Protein AF-A0A7C1RZ09-F1 (afdb_monomer_lite)

Sequence (147 aa):
MNRRLIVRAWLIVGFLAAGFLFLLKENLRKDYLDFESAVDVTSTNLAYDLVPPRMAIMGFMLKEEQLKLAFSPMFVHFSRYDWQDLWHIIYGIYPEYPTVNERIPPRRTQLSITEMQKELALSFPQPFGMFTNEHWKFFWKTLHISK

Foldseek 3Di:
DDPVVVVVVVVVVVVVVVVVVVVVVVVVVVVVVLVVVQVVLVVQQVCCVVPNPDDQPDDLVVLLVLCCVVVVVQCPPPDPVNSVVLCCLQSNWDFDDDDPDRPHGGHIHHDDLVRSLVVCCVVPVTPSVVDDPVNSVVSCVSSVHDD

Secondary structure (DSSP, 8-state):
--HHHHHHHHHHHHHHHHHHHHHHHHHHHHHHHHHHHHHHHHHHHHHHHHS-SS--SS-HHHHHHHHHHHTTTTSTT--HHHHHHHHHHHH--EEPPPPTT-SSPPPEEPPPHHHHHHHHHHH-HHHHTT--HHHHHHHHHHTT---

Structure (mmCIF, N/CA/C/O backbone):
data_AF-A0A7C1RZ09-F1
#
_entry.id   AF-A0A7C1RZ09-F1
#
loop_
_atom_site.group_PDB
_atom_site.id
_atom_site.type_symbol
_atom_site.label_atom_id
_atom_site.label_alt_id
_atom_site.label_comp_id
_atom_site.label_asym_id
_atom_site.label_entity_id
_atom_site.label_seq_id
_atom_site.pdbx_PDB_ins_code
_atom_site.Cartn_x
_atom_site.Cartn_y
_atom_site.Cartn_z
_atom_site.occupancy
_atom_site.B_iso_or_equiv
_atom_site.auth_seq_id
_atom_site.auth_comp_id
_atom_site.auth_asym_id
_atom_site.auth_atom_id
_atom_site.pdbx_PDB_model_num
ATOM 1 N N . MET A 1 1 ? 28.019 1.493 -69.135 1.00 61.84 1 MET A N 1
ATOM 2 C CA . MET A 1 1 ? 27.326 1.627 -67.830 1.00 61.84 1 MET A CA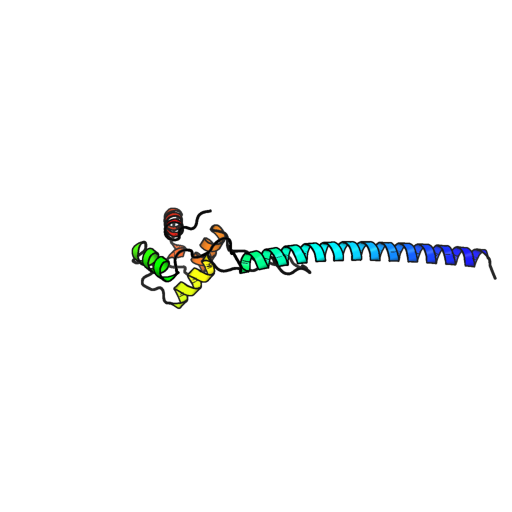 1
ATOM 3 C C . MET A 1 1 ? 27.288 3.101 -67.440 1.00 61.84 1 MET A C 1
ATOM 5 O O . MET A 1 1 ? 28.317 3.761 -67.507 1.00 61.84 1 MET A O 1
ATOM 9 N N . ASN A 1 2 ? 26.113 3.659 -67.145 1.00 83.50 2 ASN A N 1
ATOM 10 C CA . ASN A 1 2 ? 25.931 5.112 -67.070 1.00 83.50 2 ASN A CA 1
ATOM 11 C C . ASN A 1 2 ? 26.387 5.650 -65.698 1.00 83.50 2 ASN A C 1
ATOM 13 O O . ASN A 1 2 ? 25.703 5.467 -64.692 1.00 83.50 2 ASN A O 1
ATOM 17 N N . ARG A 1 3 ? 27.551 6.309 -65.646 1.00 79.44 3 ARG A N 1
ATOM 18 C CA . ARG A 1 3 ? 28.203 6.783 -64.405 1.00 79.44 3 ARG A CA 1
ATOM 19 C C . ARG A 1 3 ? 27.278 7.635 -63.521 1.00 79.44 3 ARG A C 1
ATOM 21 O O . ARG A 1 3 ? 27.356 7.564 -62.301 1.00 79.44 3 ARG A O 1
ATOM 28 N N . ARG A 1 4 ? 26.346 8.378 -64.128 1.00 81.94 4 ARG A N 1
ATOM 29 C CA . ARG A 1 4 ? 25.338 9.189 -63.420 1.00 81.94 4 ARG A CA 1
ATOM 30 C C . ARG A 1 4 ? 24.289 8.352 -62.679 1.00 81.94 4 ARG A C 1
ATOM 32 O O . ARG A 1 4 ? 23.859 8.754 -61.605 1.00 81.94 4 ARG A O 1
ATOM 39 N N . LEU A 1 5 ? 23.891 7.201 -63.226 1.00 83.75 5 LEU A N 1
ATOM 40 C CA . LEU A 1 5 ? 22.947 6.283 -62.572 1.00 83.75 5 LEU A CA 1
ATOM 41 C C . LEU A 1 5 ? 23.582 5.625 -61.343 1.00 83.75 5 LEU A C 1
ATOM 43 O O . LEU A 1 5 ? 22.943 5.544 -60.301 1.00 83.75 5 LEU A O 1
ATOM 47 N N . ILE A 1 6 ? 24.861 5.252 -61.439 1.00 84.88 6 ILE A N 1
ATOM 48 C CA . ILE A 1 6 ? 25.623 4.670 -60.325 1.00 84.88 6 ILE A CA 1
ATOM 49 C C . ILE A 1 6 ? 25.733 5.667 -59.164 1.00 84.88 6 ILE A C 1
ATOM 51 O O . ILE A 1 6 ? 25.439 5.318 -58.027 1.00 84.88 6 ILE A O 1
ATOM 55 N N . VAL A 1 7 ? 26.095 6.924 -59.445 1.00 88.06 7 VAL A N 1
ATOM 56 C CA . VAL A 1 7 ? 26.205 7.969 -58.408 1.00 88.06 7 VAL A CA 1
ATOM 57 C C . VAL A 1 7 ? 24.859 8.222 -57.718 1.00 88.06 7 VAL A C 1
ATOM 59 O O . VAL A 1 7 ? 24.809 8.327 -56.496 1.00 88.06 7 VAL A O 1
ATOM 62 N N . ARG A 1 8 ? 23.752 8.265 -58.473 1.00 88.38 8 ARG A N 1
ATOM 63 C CA . ARG A 1 8 ? 22.402 8.418 -57.902 1.00 88.38 8 ARG A CA 1
ATOM 64 C C . ARG A 1 8 ? 22.010 7.233 -57.016 1.00 88.38 8 ARG A C 1
ATOM 66 O O . ARG A 1 8 ? 21.458 7.455 -55.945 1.00 88.38 8 ARG A O 1
ATOM 73 N N . ALA A 1 9 ? 22.327 6.005 -57.427 1.00 88.69 9 ALA A N 1
ATOM 74 C CA . ALA A 1 9 ? 22.062 4.811 -56.627 1.00 88.69 9 ALA A CA 1
ATOM 75 C C . ALA A 1 9 ? 22.821 4.840 -55.288 1.00 88.69 9 ALA A C 1
ATOM 77 O O . ALA A 1 9 ? 22.221 4.597 -54.246 1.00 88.69 9 ALA A O 1
ATOM 78 N N . TRP A 1 10 ? 24.102 5.226 -55.294 1.00 92.00 10 TRP A N 1
ATOM 79 C CA . TRP A 1 10 ? 24.894 5.363 -54.065 1.00 92.00 10 TRP A CA 1
ATOM 80 C C . TRP A 1 10 ? 24.357 6.433 -53.112 1.00 92.00 10 TRP A C 1
ATOM 82 O O . TRP A 1 10 ? 24.334 6.210 -51.904 1.00 92.00 10 TRP A O 1
ATOM 92 N N . LEU A 1 11 ? 23.879 7.566 -53.635 1.00 91.50 11 LEU A N 1
ATOM 93 C CA . LEU A 1 11 ? 23.253 8.608 -52.814 1.00 91.50 11 LEU A CA 1
ATOM 94 C C . LEU A 1 11 ? 21.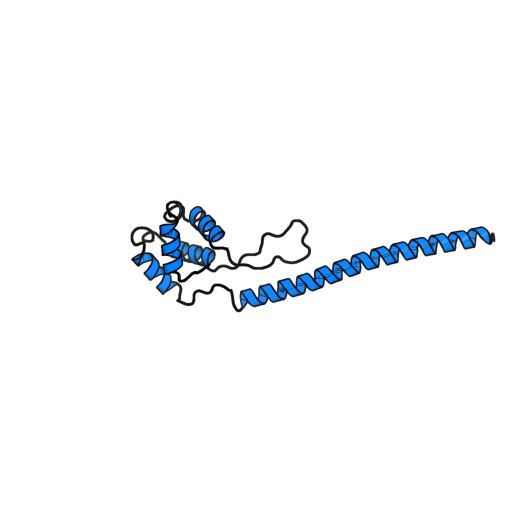962 8.120 -52.144 1.00 91.50 11 LEU A C 1
ATOM 96 O O . LEU A 1 11 ? 21.750 8.388 -50.964 1.00 91.50 11 LEU A O 1
ATOM 100 N N . ILE A 1 12 ? 21.127 7.370 -52.870 1.00 90.25 12 ILE A N 1
ATOM 101 C CA . ILE A 1 12 ? 19.888 6.794 -52.326 1.00 90.25 12 ILE A CA 1
ATOM 102 C C . ILE A 1 12 ? 20.208 5.761 -51.240 1.00 90.25 12 ILE A C 1
ATOM 104 O O . ILE A 1 12 ? 19.624 5.809 -50.160 1.00 90.25 12 ILE A O 1
ATOM 108 N N . VAL A 1 13 ? 21.163 4.861 -51.492 1.00 92.25 13 VAL A N 1
ATOM 109 C CA . VAL A 1 13 ? 21.596 3.857 -50.506 1.00 92.25 13 VAL A CA 1
ATOM 110 C C . VAL A 1 13 ? 22.170 4.527 -49.257 1.00 92.25 13 VAL A C 1
ATOM 112 O O . VAL A 1 13 ? 21.817 4.136 -48.148 1.00 92.25 13 VAL A O 1
ATOM 115 N N . GLY A 1 14 ? 22.993 5.568 -49.415 1.00 89.94 14 GLY A N 1
ATOM 116 C CA . GLY A 1 14 ? 23.533 6.336 -48.291 1.00 89.94 14 GLY A CA 1
ATOM 117 C C . GLY A 1 14 ? 22.443 7.016 -47.457 1.00 89.94 14 GLY A C 1
ATOM 118 O O . GLY A 1 14 ? 22.488 6.957 -46.230 1.00 89.94 14 GLY A O 1
ATOM 119 N N . PHE A 1 15 ? 21.430 7.598 -48.106 1.00 91.69 15 PHE A N 1
ATOM 120 C CA . PHE A 1 15 ? 20.290 8.212 -47.420 1.00 91.69 15 PHE A CA 1
ATOM 121 C C . PHE A 1 15 ? 19.455 7.182 -46.643 1.00 91.69 15 PHE A C 1
ATOM 123 O O . PHE A 1 15 ? 19.136 7.402 -45.475 1.00 91.69 15 PHE A O 1
ATOM 130 N N . LEU A 1 16 ? 19.152 6.031 -47.255 1.00 90.50 16 LEU A N 1
ATOM 131 C CA . LEU A 1 16 ? 18.417 4.945 -46.597 1.00 90.50 16 LEU A CA 1
ATOM 132 C C . LEU A 1 16 ? 19.199 4.356 -45.416 1.00 90.50 16 LEU A C 1
ATOM 134 O O . LEU A 1 16 ? 18.623 4.133 -44.354 1.00 90.50 16 LEU A O 1
ATOM 138 N N . ALA A 1 17 ? 20.509 4.151 -45.571 1.00 88.62 17 ALA A N 1
ATOM 139 C CA . ALA A 1 17 ? 21.371 3.668 -44.496 1.00 88.62 17 ALA A CA 1
ATOM 140 C C . ALA A 1 17 ? 21.428 4.659 -43.323 1.00 88.62 17 ALA A C 1
ATOM 142 O O . ALA A 1 17 ? 21.321 4.247 -42.169 1.00 88.62 17 ALA A O 1
ATOM 143 N N . ALA A 1 18 ? 21.534 5.963 -43.600 1.00 85.50 18 ALA A N 1
ATOM 144 C CA . ALA A 1 18 ? 21.505 6.998 -42.568 1.00 85.50 18 ALA A CA 1
ATOM 145 C C . ALA A 1 18 ? 20.157 7.039 -41.827 1.00 85.50 18 ALA A C 1
ATOM 147 O O . ALA A 1 18 ? 20.142 7.100 -40.598 1.00 85.50 18 ALA A O 1
ATOM 148 N N . GLY A 1 19 ? 19.036 6.941 -42.551 1.00 82.44 19 GLY A N 1
ATOM 149 C CA . GLY A 1 19 ? 17.701 6.850 -41.952 1.00 82.44 19 GLY A CA 1
ATOM 150 C C . GLY A 1 19 ? 17.526 5.599 -41.085 1.00 82.44 19 GLY A C 1
ATOM 151 O O . GLY A 1 19 ? 17.010 5.683 -39.974 1.00 82.44 19 GLY A O 1
ATOM 152 N N . PHE A 1 20 ? 18.027 4.449 -41.540 1.00 80.50 20 PHE A N 1
ATOM 153 C CA . PHE A 1 20 ? 17.993 3.202 -40.772 1.00 80.50 20 PHE A CA 1
ATOM 154 C C . PHE A 1 20 ? 18.836 3.280 -39.490 1.00 80.50 20 PHE A C 1
ATOM 156 O O . PHE A 1 20 ? 18.370 2.891 -38.420 1.00 80.50 20 PHE A O 1
ATOM 163 N N . LEU A 1 21 ? 20.047 3.844 -39.566 1.00 83.88 21 LEU A N 1
ATOM 164 C CA . LEU A 1 21 ? 20.899 4.079 -38.395 1.00 83.88 21 LEU A CA 1
ATOM 165 C C . LEU A 1 21 ? 20.263 5.059 -37.403 1.00 83.88 21 LEU A C 1
ATOM 167 O O . LEU A 1 21 ? 20.391 4.875 -36.194 1.00 83.88 21 LEU A O 1
ATOM 171 N N . PHE A 1 22 ? 19.566 6.083 -37.900 1.00 84.56 22 PHE A N 1
ATOM 172 C CA . PHE A 1 22 ? 18.832 7.029 -37.064 1.00 84.56 22 PHE A CA 1
ATOM 173 C C . PHE A 1 22 ? 17.702 6.334 -36.287 1.00 84.56 22 PHE A C 1
ATOM 175 O O . PHE A 1 22 ? 17.653 6.450 -35.064 1.00 84.56 22 PHE A O 1
ATOM 182 N N . LEU A 1 23 ? 16.876 5.528 -36.965 1.00 76.19 23 LEU A N 1
ATOM 183 C CA . LEU A 1 23 ? 15.803 4.753 -36.326 1.00 76.19 23 LEU A CA 1
ATOM 184 C C . LEU A 1 23 ? 16.340 3.733 -35.309 1.00 76.19 23 LEU A C 1
ATOM 186 O O . LEU A 1 23 ? 15.795 3.600 -34.214 1.00 76.19 23 LEU A O 1
ATOM 190 N N . LEU A 1 24 ? 17.437 3.038 -35.631 1.00 82.25 24 LEU A N 1
ATOM 191 C CA . LEU A 1 24 ? 18.099 2.129 -34.690 1.00 82.25 24 LEU A CA 1
ATOM 192 C C . LEU A 1 24 ? 18.602 2.863 -33.447 1.00 82.25 24 LEU A C 1
ATOM 194 O O . LEU A 1 24 ? 18.441 2.365 -32.337 1.00 82.25 24 LEU A O 1
ATOM 198 N N . LYS A 1 25 ? 19.192 4.049 -33.618 1.00 85.31 25 LYS A N 1
ATOM 199 C CA . LYS A 1 25 ? 19.679 4.864 -32.502 1.00 85.31 25 LYS A CA 1
ATOM 200 C C . LYS A 1 25 ? 18.540 5.304 -31.582 1.00 85.31 25 LYS A C 1
ATOM 202 O O . LYS A 1 25 ? 18.715 5.289 -30.365 1.00 85.31 25 LYS A O 1
ATOM 207 N N . GLU A 1 26 ? 17.396 5.696 -32.138 1.00 79.12 26 GLU A N 1
ATOM 208 C CA . GLU A 1 26 ? 16.217 6.066 -31.346 1.00 79.12 26 GLU A CA 1
ATOM 209 C C . GLU A 1 26 ? 15.658 4.875 -30.564 1.00 79.12 26 GLU A C 1
ATOM 211 O O . GLU A 1 26 ? 15.408 5.006 -29.364 1.00 79.12 26 GLU A O 1
ATOM 216 N N . ASN A 1 27 ? 15.552 3.703 -31.197 1.00 82.75 27 ASN A N 1
ATOM 217 C CA . ASN A 1 27 ? 15.120 2.478 -30.520 1.00 82.75 27 ASN A CA 1
ATOM 218 C C . ASN A 1 27 ? 16.096 2.060 -29.415 1.00 82.75 27 ASN A C 1
ATOM 220 O O . ASN A 1 27 ? 15.665 1.838 -28.293 1.00 82.75 27 ASN A O 1
ATOM 224 N N . LEU A 1 28 ? 17.406 2.054 -29.683 1.00 84.50 28 LEU A N 1
ATOM 225 C CA . LEU A 1 28 ? 18.426 1.725 -28.679 1.00 84.50 28 LEU A CA 1
ATOM 226 C C . LEU A 1 28 ? 18.408 2.692 -27.493 1.00 84.50 28 LEU A C 1
ATOM 228 O O . LEU A 1 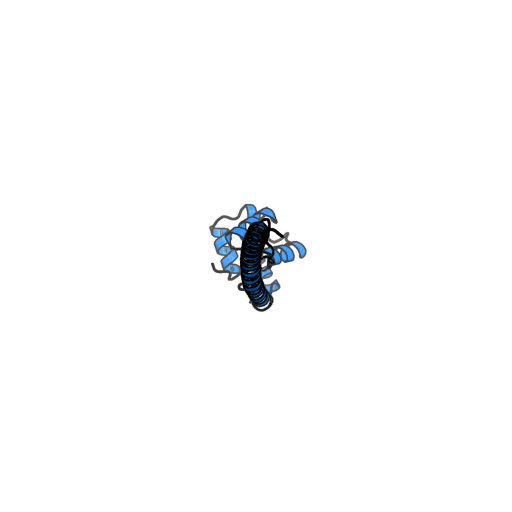28 ? 18.581 2.277 -26.351 1.00 84.50 28 LEU A O 1
ATOM 232 N N . ARG A 1 29 ? 18.188 3.988 -27.748 1.00 84.88 29 ARG A N 1
ATOM 233 C CA . ARG A 1 29 ? 18.042 4.976 -26.675 1.00 84.88 29 ARG A CA 1
ATOM 234 C C . ARG A 1 29 ? 16.807 4.681 -25.827 1.00 84.88 29 ARG A C 1
ATOM 236 O O . ARG A 1 29 ? 16.884 4.794 -24.609 1.00 84.88 29 ARG A O 1
ATOM 243 N N . LYS A 1 30 ? 15.688 4.326 -26.459 1.00 84.56 30 LYS A N 1
ATOM 244 C CA . LYS A 1 30 ? 14.462 3.951 -25.751 1.00 84.56 30 LYS A CA 1
ATOM 245 C C . LYS A 1 30 ? 14.664 2.680 -24.925 1.00 84.56 30 LYS A C 1
ATOM 247 O O . LYS A 1 30 ? 14.343 2.692 -23.748 1.00 84.56 30 LYS A O 1
ATOM 252 N N . ASP A 1 31 ? 15.271 1.648 -25.500 1.00 84.75 31 ASP A N 1
ATOM 253 C CA . ASP A 1 31 ? 15.547 0.386 -24.807 1.00 84.75 31 ASP A CA 1
ATOM 254 C C . ASP A 1 31 ? 16.506 0.587 -23.620 1.00 84.75 31 ASP A C 1
ATOM 256 O O . ASP A 1 31 ? 16.333 -0.031 -22.573 1.00 84.75 31 ASP A O 1
ATOM 260 N N . TYR A 1 32 ? 17.484 1.492 -23.744 1.00 85.00 32 TYR A N 1
ATOM 261 C CA . TYR A 1 32 ? 18.358 1.871 -22.632 1.00 85.00 32 TYR A CA 1
ATOM 262 C C . TYR A 1 32 ? 17.584 2.550 -21.489 1.00 85.00 32 TYR A C 1
ATOM 264 O O . TYR A 1 32 ? 17.772 2.189 -20.330 1.00 85.00 32 TYR A O 1
ATOM 272 N N . LEU A 1 33 ? 16.696 3.500 -21.805 1.00 86.69 33 LEU A N 1
ATOM 273 C CA . LEU A 1 33 ? 15.853 4.168 -20.803 1.00 86.69 33 LEU A CA 1
ATOM 274 C C . LEU A 1 33 ? 14.867 3.192 -20.146 1.00 86.69 33 LEU A C 1
ATOM 276 O O . LEU A 1 33 ? 14.658 3.254 -18.933 1.00 86.69 33 LEU A O 1
ATOM 280 N N . ASP A 1 34 ? 14.293 2.277 -20.932 1.00 86.31 34 ASP A N 1
ATOM 281 C CA . ASP A 1 34 ? 13.408 1.221 -20.440 1.00 86.31 34 ASP A CA 1
ATOM 282 C C . ASP A 1 34 ? 14.178 0.285 -19.487 1.00 86.31 34 ASP A C 1
ATOM 284 O O . ASP A 1 34 ? 13.667 -0.064 -18.424 1.00 86.31 34 ASP A O 1
ATOM 288 N N . PHE A 1 35 ? 15.427 -0.072 -19.816 1.00 86.25 35 PHE A N 1
ATOM 289 C CA . PHE A 1 35 ? 16.297 -0.875 -18.950 1.00 86.25 35 PHE A CA 1
ATOM 290 C C . PHE A 1 35 ? 16.644 -0.157 -17.642 1.00 86.25 35 PHE A C 1
ATOM 292 O O . PHE A 1 35 ? 16.486 -0.743 -16.572 1.00 86.25 35 PHE A O 1
ATOM 299 N N . GLU A 1 36 ? 17.082 1.102 -17.706 1.00 87.75 36 GLU A N 1
ATOM 300 C CA . GLU A 1 36 ? 17.399 1.906 -16.519 1.00 87.75 36 GLU A CA 1
ATOM 301 C C . GLU A 1 36 ? 16.183 2.009 -15.587 1.00 87.75 36 GLU A C 1
ATOM 303 O O . GLU A 1 36 ? 16.283 1.752 -14.386 1.00 87.75 36 GLU A O 1
ATOM 308 N N . SER A 1 37 ? 15.009 2.272 -16.164 1.00 86.50 37 SER A N 1
ATOM 309 C CA . SER A 1 37 ? 13.751 2.339 -15.420 1.00 86.50 37 SER A CA 1
ATOM 310 C C . SER A 1 37 ? 13.358 0.978 -14.835 1.00 86.50 37 SER A C 1
ATOM 312 O O . SER A 1 37 ? 12.922 0.908 -13.690 1.00 86.50 37 SER A O 1
ATOM 314 N N . ALA A 1 38 ? 13.548 -0.123 -15.568 1.00 86.50 38 ALA A N 1
ATOM 315 C CA . ALA A 1 38 ? 13.284 -1.470 -15.064 1.00 86.50 38 ALA A CA 1
ATOM 316 C C . ALA A 1 38 ? 14.207 -1.854 -13.901 1.00 86.50 38 ALA A C 1
ATOM 318 O O . ALA A 1 38 ? 13.749 -2.473 -12.937 1.00 86.50 38 ALA A O 1
ATOM 319 N N . VAL A 1 39 ? 15.486 -1.472 -13.961 1.00 87.06 39 VAL A N 1
ATOM 320 C CA . VAL A 1 39 ? 16.436 -1.674 -12.858 1.00 87.06 39 VAL A CA 1
ATOM 321 C C . VAL A 1 39 ? 16.003 -0.875 -11.630 1.00 87.06 39 VAL A C 1
ATOM 323 O O . VAL A 1 39 ? 15.965 -1.437 -10.535 1.00 87.06 39 VAL A O 1
ATOM 326 N N . ASP A 1 40 ? 15.620 0.390 -11.803 1.00 88.31 40 ASP A N 1
ATOM 327 C CA . ASP A 1 40 ? 15.148 1.245 -10.708 1.00 88.31 40 ASP A CA 1
ATOM 328 C C . ASP A 1 40 ? 13.842 0.735 -10.070 1.00 88.31 40 ASP A C 1
ATOM 330 O O . ASP A 1 40 ? 13.706 0.676 -8.845 1.00 88.31 40 ASP A O 1
ATOM 334 N N . VAL A 1 41 ? 12.882 0.289 -10.882 1.00 88.44 41 VAL A N 1
ATOM 335 C CA . VAL A 1 41 ? 11.646 -0.317 -10.368 1.00 88.44 41 VAL A CA 1
ATOM 336 C C . VAL A 1 41 ? 11.951 -1.615 -9.627 1.00 88.44 41 VAL A C 1
ATOM 338 O O . VAL A 1 41 ? 11.421 -1.848 -8.542 1.00 88.44 41 VAL A O 1
ATOM 341 N N . THR A 1 42 ? 12.823 -2.459 -10.178 1.00 86.56 42 THR A N 1
ATOM 342 C CA . THR A 1 42 ? 13.183 -3.734 -9.546 1.00 86.56 42 THR A CA 1
ATOM 343 C C . THR A 1 42 ? 13.881 -3.508 -8.208 1.00 86.56 42 THR A C 1
ATOM 345 O O . THR A 1 42 ? 13.539 -4.168 -7.227 1.00 86.56 42 THR A O 1
ATOM 348 N N . SER A 1 43 ? 14.815 -2.556 -8.133 1.00 86.19 43 SER A N 1
ATOM 349 C CA . SER A 1 43 ? 15.508 -2.223 -6.885 1.00 86.19 43 SER A CA 1
ATOM 350 C C . SER A 1 43 ? 14.540 -1.665 -5.838 1.00 86.19 43 SER A C 1
ATOM 352 O O . SER A 1 43 ? 14.570 -2.096 -4.684 1.00 86.19 43 SER A O 1
ATOM 354 N N . THR A 1 44 ? 13.620 -0.789 -6.251 1.00 86.44 44 THR A N 1
ATOM 355 C CA . THR A 1 44 ? 12.571 -0.238 -5.383 1.00 86.44 44 THR A CA 1
ATOM 356 C C . THR A 1 44 ? 11.656 -1.341 -4.854 1.00 86.44 44 THR A C 1
ATOM 358 O O . THR A 1 44 ? 11.397 -1.409 -3.654 1.00 86.44 44 THR A O 1
ATOM 361 N N . ASN A 1 45 ? 11.199 -2.243 -5.724 1.00 89.25 45 ASN A N 1
ATOM 362 C CA . ASN A 1 45 ? 10.311 -3.341 -5.343 1.00 89.25 45 ASN A CA 1
ATOM 363 C C . ASN A 1 45 ? 10.989 -4.303 -4.358 1.00 89.25 45 ASN A C 1
ATOM 365 O O . ASN A 1 45 ? 10.365 -4.707 -3.381 1.00 89.25 45 ASN A O 1
ATOM 369 N N . LEU A 1 46 ? 12.272 -4.619 -4.567 1.00 87.38 46 LEU A N 1
ATOM 370 C CA . LEU A 1 46 ? 13.052 -5.424 -3.623 1.00 87.38 46 LEU A CA 1
ATOM 371 C C . LEU A 1 46 ? 13.197 -4.731 -2.264 1.00 87.38 46 LEU A C 1
ATOM 373 O O . LEU A 1 46 ? 13.076 -5.384 -1.230 1.00 87.38 46 LEU A O 1
ATOM 377 N N . ALA A 1 47 ? 13.429 -3.416 -2.249 1.00 86.12 47 ALA A N 1
ATOM 378 C CA . ALA A 1 47 ? 13.489 -2.656 -1.005 1.00 86.12 47 ALA A CA 1
ATOM 379 C C . ALA A 1 47 ? 12.157 -2.721 -0.239 1.00 86.12 47 ALA A C 1
ATOM 381 O O . ALA A 1 47 ? 12.166 -2.944 0.969 1.00 86.12 47 ALA A O 1
ATOM 382 N N . TYR A 1 48 ? 11.025 -2.608 -0.940 1.00 83.81 48 TYR A N 1
ATOM 383 C CA . TYR A 1 48 ? 9.691 -2.764 -0.353 1.00 83.81 48 TYR A CA 1
ATOM 384 C C 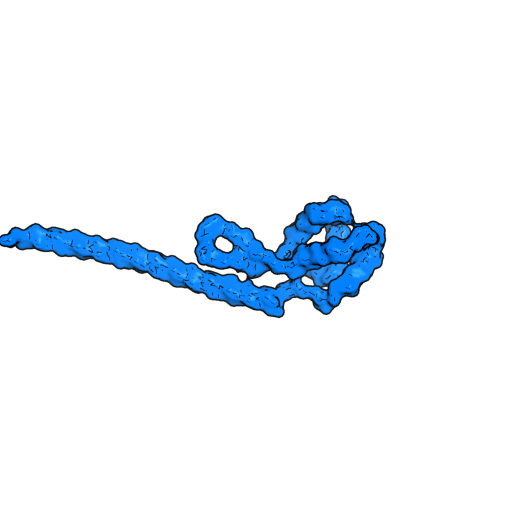. TYR A 1 48 ? 9.429 -4.173 0.191 1.00 83.81 48 TYR A C 1
ATOM 386 O O . TYR A 1 48 ? 8.829 -4.302 1.256 1.00 83.81 48 TYR A O 1
ATOM 394 N N . ASP A 1 49 ? 9.880 -5.216 -0.510 1.00 82.50 49 ASP A N 1
ATOM 395 C CA . ASP A 1 49 ? 9.707 -6.605 -0.069 1.00 82.50 49 ASP A CA 1
ATOM 396 C C . ASP A 1 49 ? 10.531 -6.910 1.198 1.00 82.50 49 ASP A C 1
ATOM 398 O O . ASP A 1 49 ? 10.107 -7.703 2.040 1.00 82.50 49 ASP A O 1
ATOM 402 N N . LEU A 1 50 ? 11.702 -6.281 1.351 1.00 84.94 50 LEU A N 1
ATOM 403 C CA . LEU A 1 50 ? 12.591 -6.490 2.498 1.00 84.94 50 LEU A CA 1
ATOM 404 C C . LEU A 1 50 ? 12.245 -5.601 3.697 1.00 84.94 50 LEU A C 1
ATOM 406 O O . LEU A 1 50 ? 12.280 -6.058 4.839 1.00 84.94 50 LEU A O 1
ATOM 410 N N . VAL A 1 51 ? 11.964 -4.322 3.447 1.00 84.75 51 VAL A N 1
ATOM 411 C CA . VAL A 1 51 ? 11.728 -3.305 4.477 1.00 84.75 51 VAL A CA 1
ATOM 412 C C . VAL A 1 51 ? 10.588 -2.396 4.013 1.00 84.75 51 VAL A C 1
ATOM 414 O O . VAL A 1 51 ? 10.830 -1.275 3.553 1.00 84.75 51 VAL A O 1
ATOM 417 N N . PRO A 1 52 ? 9.326 -2.853 4.109 1.00 83.38 52 PRO A N 1
ATOM 418 C CA . PRO A 1 52 ? 8.212 -2.022 3.697 1.00 83.38 52 PRO A CA 1
ATOM 419 C C . PRO A 1 52 ? 8.118 -0.787 4.609 1.00 83.38 52 PRO A C 1
ATOM 421 O O . PRO A 1 52 ? 8.318 -0.909 5.824 1.00 83.38 52 PRO A O 1
ATOM 424 N N . PRO A 1 53 ? 7.779 0.398 4.064 1.00 83.44 53 PRO A N 1
ATOM 425 C CA . PRO A 1 53 ? 7.699 1.642 4.834 1.00 83.44 53 PRO A CA 1
ATOM 426 C C . PRO A 1 53 ? 6.806 1.531 6.070 1.00 83.44 53 PRO A C 1
ATOM 428 O O . PRO A 1 53 ? 7.088 2.121 7.114 1.00 83.44 53 PRO A O 1
ATOM 431 N N . ARG A 1 54 ? 5.729 0.749 5.963 1.00 88.19 54 ARG A N 1
ATOM 432 C CA . ARG A 1 54 ? 4.828 0.440 7.062 1.00 88.19 54 ARG A CA 1
ATOM 433 C C . ARG A 1 54 ? 4.859 -1.048 7.383 1.00 88.19 54 ARG A C 1
ATOM 435 O O . ARG A 1 54 ? 4.317 -1.867 6.645 1.00 88.19 54 ARG A O 1
ATOM 442 N N . MET A 1 55 ? 5.408 -1.367 8.550 1.00 82.56 55 MET A N 1
ATOM 443 C CA . MET A 1 55 ? 5.387 -2.700 9.151 1.00 82.56 55 MET A CA 1
ATOM 444 C C . MET A 1 55 ? 4.520 -2.715 10.409 1.00 82.56 55 MET A C 1
ATOM 446 O O . MET A 1 55 ? 4.418 -1.723 11.136 1.00 82.56 55 MET A O 1
ATOM 450 N N . ALA A 1 56 ? 3.918 -3.863 10.710 1.00 78.06 56 ALA A N 1
ATOM 451 C CA . ALA A 1 56 ? 3.273 -4.086 11.995 1.00 78.06 56 ALA A CA 1
ATOM 452 C C . ALA A 1 56 ? 4.344 -4.333 13.075 1.00 78.06 56 ALA A C 1
ATOM 454 O O . ALA A 1 56 ? 4.640 -5.469 13.423 1.00 78.06 56 ALA A O 1
ATOM 455 N N . ILE A 1 57 ? 4.943 -3.246 13.586 1.00 68.25 57 ILE A N 1
ATOM 456 C CA . ILE A 1 57 ? 5.992 -3.287 14.629 1.00 68.25 57 ILE A CA 1
ATOM 457 C C . ILE A 1 57 ? 5.492 -4.030 15.878 1.00 68.25 57 ILE A C 1
ATOM 459 O O . ILE A 1 57 ? 6.225 -4.785 16.508 1.00 68.25 57 ILE A O 1
ATOM 463 N N . MET A 1 58 ? 4.217 -3.832 16.215 1.00 68.12 58 MET A N 1
ATOM 464 C CA . MET A 1 58 ? 3.492 -4.668 17.166 1.00 68.12 58 MET A CA 1
ATOM 465 C C . MET A 1 58 ? 2.767 -5.766 16.394 1.00 68.12 58 MET A C 1
ATOM 467 O O . MET A 1 58 ? 2.106 -5.463 15.397 1.00 68.12 58 MET A O 1
ATOM 471 N N . GLY A 1 59 ? 2.856 -7.012 16.866 1.00 81.75 59 GLY A N 1
ATOM 472 C CA . GLY A 1 59 ? 2.183 -8.146 16.234 1.00 81.75 59 GLY A CA 1
ATOM 473 C C . GLY A 1 59 ? 0.676 -7.916 16.067 1.00 81.75 59 GLY A C 1
ATOM 474 O O . GLY A 1 59 ? 0.038 -7.269 16.901 1.00 81.75 59 GLY A O 1
ATOM 475 N N . PHE A 1 60 ? 0.103 -8.462 14.991 1.00 87.00 60 PHE A N 1
ATOM 476 C CA . PHE A 1 60 ? -1.300 -8.248 14.612 1.00 87.00 60 PHE A CA 1
ATOM 477 C C . PHE A 1 60 ? -2.302 -8.571 15.726 1.00 87.00 60 PHE A C 1
ATOM 479 O O . PHE A 1 60 ? -3.277 -7.847 15.885 1.00 87.00 60 PHE A O 1
ATOM 486 N N . MET A 1 61 ? -2.024 -9.589 16.545 1.00 87.75 61 MET A N 1
ATOM 487 C CA . MET A 1 61 ? -2.878 -9.980 17.672 1.00 87.75 61 MET A CA 1
ATOM 488 C C . MET A 1 61 ? -3.027 -8.861 18.716 1.00 87.75 61 MET A C 1
ATOM 490 O O . MET A 1 61 ? -4.135 -8.569 19.151 1.00 87.75 61 MET A O 1
ATOM 494 N N . LEU A 1 62 ? -1.935 -8.170 19.067 1.00 90.56 62 LEU A N 1
ATOM 495 C CA . LEU A 1 62 ? -1.992 -7.063 20.027 1.00 90.56 62 LEU A CA 1
ATOM 496 C C . LEU A 1 62 ? -2.773 -5.871 19.456 1.00 90.56 62 LEU A C 1
ATOM 498 O O . LEU A 1 62 ? -3.548 -5.232 20.164 1.00 90.56 62 LEU A O 1
ATOM 502 N N . LYS A 1 63 ? -2.592 -5.579 18.163 1.00 90.31 63 LYS A N 1
ATOM 503 C CA . LYS A 1 63 ? -3.336 -4.516 17.469 1.00 90.31 63 LYS A CA 1
ATOM 504 C C . LYS A 1 63 ? -4.830 -4.826 17.397 1.00 90.31 63 LYS A C 1
ATOM 506 O O . LYS A 1 63 ? -5.646 -3.930 17.592 1.00 90.31 63 LYS A O 1
ATOM 511 N N . GLU A 1 64 ? -5.182 -6.082 17.139 1.00 92.19 64 GLU A N 1
ATOM 512 C CA . GLU A 1 64 ? -6.562 -6.565 17.157 1.00 92.19 64 GLU A CA 1
ATOM 513 C C . GLU A 1 64 ? -7.207 -6.346 18.531 1.00 92.19 64 GLU A C 1
ATOM 515 O O . GLU A 1 64 ? -8.281 -5.751 18.614 1.00 92.19 64 GLU A O 1
ATOM 520 N N . GLU A 1 65 ? -6.541 -6.753 19.616 1.00 90.75 65 GLU A N 1
ATOM 521 C CA . GLU A 1 65 ? -7.036 -6.532 20.980 1.00 90.75 65 GLU A CA 1
ATOM 522 C C . GLU A 1 65 ? -7.212 -5.043 21.294 1.00 90.75 65 GLU A C 1
ATOM 524 O O . GLU A 1 65 ? -8.255 -4.636 21.808 1.00 90.75 65 GLU A O 1
ATOM 529 N N . GLN A 1 66 ? -6.240 -4.204 20.926 1.00 91.06 66 GLN A N 1
ATOM 530 C CA . GLN A 1 66 ? -6.332 -2.754 21.110 1.00 91.06 66 GLN A CA 1
ATOM 531 C C . GLN A 1 66 ? -7.507 -2.146 20.340 1.00 91.06 66 GLN A C 1
ATOM 533 O O . GLN A 1 66 ? -8.224 -1.306 20.885 1.00 91.06 66 GLN A O 1
ATOM 538 N N . LEU A 1 67 ? -7.739 -2.573 19.096 1.00 91.44 67 LEU A N 1
ATOM 539 C CA . LEU A 1 67 ? -8.882 -2.118 18.307 1.00 91.44 67 LEU A CA 1
ATOM 540 C C . LEU A 1 67 ? -10.210 -2.590 18.905 1.00 91.44 67 LEU A C 1
ATOM 542 O O . LEU A 1 67 ? -11.145 -1.793 18.998 1.00 91.44 67 LEU A O 1
ATOM 546 N N . LYS A 1 68 ? -10.294 -3.841 19.369 1.00 91.06 68 LYS A N 1
ATOM 547 C CA . LYS A 1 68 ? -11.478 -4.364 20.068 1.00 91.06 68 LYS A CA 1
ATOM 548 C C . LYS A 1 68 ? -11.749 -3.633 21.379 1.00 91.06 68 LYS A C 1
ATOM 550 O O . LYS A 1 68 ? -12.907 -3.440 21.720 1.00 91.06 68 LYS A O 1
ATOM 555 N N . LEU A 1 69 ? -10.729 -3.202 22.116 1.00 90.19 69 LEU A N 1
ATOM 556 C CA . LEU A 1 69 ? -10.925 -2.399 23.328 1.00 90.19 69 LEU A CA 1
ATOM 557 C C . LEU A 1 69 ? -11.358 -0.966 22.991 1.00 90.19 69 LEU A C 1
ATOM 559 O O . LEU A 1 69 ? -12.271 -0.428 23.613 1.00 90.19 69 LEU A O 1
ATOM 563 N N . ALA A 1 70 ? -10.732 -0.360 21.983 1.00 87.50 70 ALA A N 1
ATOM 564 C CA . ALA A 1 70 ? -10.967 1.025 21.585 1.00 87.50 70 ALA A CA 1
ATOM 565 C C . ALA A 1 70 ? -12.322 1.245 20.887 1.00 87.50 70 ALA A C 1
ATOM 567 O O . ALA A 1 70 ? -12.921 2.309 21.025 1.00 87.50 70 ALA A O 1
ATOM 5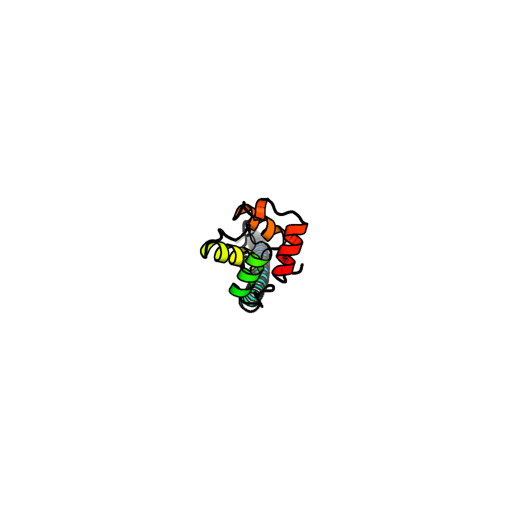68 N N . PHE A 1 71 ? -12.809 0.246 20.149 1.00 87.00 71 PHE A N 1
ATOM 569 C CA . PHE A 1 71 ? -14.016 0.325 19.323 1.00 87.00 71 PHE A CA 1
ATOM 570 C C . PHE A 1 71 ? -14.961 -0.846 19.616 1.00 87.00 71 PHE A C 1
ATOM 572 O O . PHE A 1 71 ? -15.523 -1.462 18.715 1.00 87.00 71 PHE A O 1
ATOM 579 N N . SER A 1 72 ? -15.123 -1.169 20.898 1.00 70.56 72 SER A N 1
ATOM 580 C CA . SER A 1 72 ? -15.684 -2.434 21.384 1.00 70.56 72 SER A CA 1
ATOM 581 C C . SER A 1 72 ? -17.046 -2.901 20.864 1.00 70.56 72 SER A C 1
ATOM 583 O O . SER A 1 72 ? -17.198 -4.111 20.801 1.00 70.56 72 SER A O 1
ATOM 585 N N . PRO A 1 73 ? -18.003 -2.083 20.387 1.00 80.00 73 PRO A N 1
ATOM 586 C CA . PRO A 1 73 ? -19.158 -2.653 19.687 1.00 80.00 73 PRO A CA 1
ATOM 587 C C . PRO A 1 73 ? -18.910 -2.921 18.191 1.00 80.00 73 PRO A C 1
ATOM 589 O O . PRO A 1 73 ? -19.601 -3.735 17.590 1.00 80.00 73 PRO A O 1
ATOM 592 N N . MET A 1 74 ? -17.932 -2.262 17.568 1.00 83.50 74 MET A N 1
ATOM 593 C CA . MET A 1 74 ? -17.748 -2.252 16.112 1.00 83.50 74 MET A CA 1
ATOM 594 C C . MET A 1 74 ? -17.027 -3.487 15.565 1.00 83.50 74 MET A C 1
ATOM 596 O O . MET A 1 74 ? -17.328 -3.931 14.463 1.00 83.50 74 MET A O 1
ATOM 600 N N . PHE A 1 75 ? -16.091 -4.051 16.332 1.00 87.94 75 PHE A N 1
ATOM 601 C CA . PHE A 1 75 ? -15.278 -5.197 15.900 1.00 87.94 75 PHE A CA 1
ATOM 602 C C . PHE A 1 75 ? -15.695 -6.532 16.536 1.00 87.94 75 PHE A C 1
ATOM 604 O O . PHE A 1 75 ? -15.001 -7.533 16.366 1.00 87.94 75 PHE A O 1
ATOM 611 N N . VAL A 1 76 ? -16.823 -6.584 17.257 1.00 81.88 76 VAL A N 1
ATOM 612 C CA . VAL A 1 76 ? -17.328 -7.828 17.881 1.00 81.88 76 VAL A CA 1
ATOM 613 C C . VAL A 1 76 ? -17.608 -8.906 16.839 1.00 81.88 76 VAL A C 1
ATOM 615 O O . VAL A 1 76 ? -17.392 -10.087 17.091 1.00 81.88 76 VAL A O 1
ATOM 618 N N . HIS A 1 77 ? -18.082 -8.491 15.665 1.00 85.38 77 HIS A N 1
ATOM 619 C CA . HIS A 1 77 ? -18.493 -9.388 14.590 1.00 85.38 77 HIS A CA 1
ATOM 620 C C . HIS A 1 77 ? -17.379 -9.708 13.592 1.00 85.38 77 HIS A C 1
ATOM 622 O O . HIS A 1 77 ? -17.615 -10.489 12.676 1.00 85.38 77 HIS A O 1
ATOM 628 N N . PHE A 1 78 ? -16.182 -9.136 13.759 1.00 92.31 78 PHE A N 1
ATOM 629 C CA . PHE A 1 78 ? -15.063 -9.434 12.871 1.00 92.31 78 PHE A CA 1
ATOM 630 C C . PHE A 1 78 ? -14.596 -10.872 13.086 1.00 92.31 78 PHE A C 1
ATOM 632 O O . PHE A 1 78 ? -14.121 -11.248 14.164 1.00 92.31 78 PHE A O 1
ATOM 639 N N . SER A 1 79 ? -14.714 -11.670 12.032 1.00 92.94 79 SER A N 1
ATOM 640 C CA . SER A 1 79 ? -14.131 -12.996 11.943 1.00 92.94 79 SER A CA 1
ATOM 641 C C . SER A 1 79 ? -12.615 -12.915 11.754 1.00 92.94 79 SER A C 1
ATOM 643 O O . SER A 1 79 ? -12.034 -11.863 11.487 1.00 92.94 79 SER A O 1
ATOM 645 N N . ARG A 1 80 ? -11.945 -14.067 11.847 1.00 91.50 80 ARG A N 1
ATOM 646 C CA . ARG A 1 80 ? -10.510 -14.170 11.553 1.00 91.50 80 ARG A CA 1
ATOM 647 C C . ARG A 1 80 ? -10.168 -13.708 10.128 1.00 91.50 80 ARG A C 1
ATOM 649 O O . ARG A 1 80 ? -9.097 -13.144 9.930 1.00 91.50 80 ARG A O 1
ATOM 656 N N . TYR A 1 81 ? -11.053 -13.962 9.163 1.00 93.88 81 TYR A N 1
ATOM 657 C CA . TYR A 1 81 ? -10.850 -13.552 7.774 1.00 93.88 81 TYR A CA 1
ATOM 658 C C . TYR A 1 81 ? -10.985 -12.036 7.622 1.00 93.88 81 TYR A C 1
ATOM 660 O O . TYR A 1 81 ? -10.120 -11.422 7.013 1.00 93.88 81 TYR A O 1
ATOM 668 N N . ASP A 1 82 ? -11.959 -11.422 8.297 1.00 94.56 82 ASP A N 1
ATOM 669 C CA . ASP A 1 82 ? -12.126 -9.962 8.283 1.00 94.56 82 ASP A CA 1
ATOM 670 C C . ASP A 1 82 ? -10.893 -9.246 8.851 1.00 94.56 82 ASP A C 1
ATOM 672 O O . ASP A 1 82 ? -10.440 -8.237 8.313 1.00 94.56 82 ASP A O 1
ATOM 676 N N . TRP A 1 83 ? -10.294 -9.796 9.913 1.00 94.06 83 TRP A N 1
ATOM 677 C CA . TRP A 1 83 ? -9.027 -9.288 10.444 1.00 94.06 83 TRP A CA 1
ATOM 678 C C . TRP A 1 83 ? -7.878 -9.433 9.455 1.00 94.06 83 TRP A C 1
ATOM 680 O O . TRP A 1 83 ? -7.088 -8.505 9.299 1.00 94.06 83 TRP A O 1
ATOM 690 N N . GLN A 1 84 ? -7.775 -10.580 8.786 1.00 94.19 84 GLN A N 1
ATOM 691 C CA . GLN A 1 84 ? -6.745 -10.807 7.778 1.00 94.19 84 GLN A CA 1
ATOM 692 C C . GLN A 1 84 ? -6.871 -9.811 6.619 1.00 94.19 84 GLN A C 1
ATOM 694 O O . GLN A 1 84 ? -5.866 -9.220 6.223 1.00 94.19 84 GLN A O 1
ATOM 699 N N . ASP A 1 85 ? -8.087 -9.583 6.134 1.00 94.75 85 ASP A N 1
ATOM 700 C CA . ASP A 1 85 ? -8.371 -8.647 5.048 1.00 94.75 85 ASP A CA 1
ATOM 701 C C . ASP A 1 85 ? -8.112 -7.199 5.481 1.00 94.75 85 ASP A C 1
ATOM 703 O O . ASP A 1 85 ? -7.462 -6.439 4.763 1.00 94.75 85 ASP A O 1
ATOM 707 N N . LEU A 1 86 ? -8.500 -6.830 6.705 1.00 95.44 86 LEU A N 1
ATOM 708 C CA . LEU A 1 86 ? -8.172 -5.531 7.293 1.00 95.44 86 LEU A CA 1
ATOM 709 C C . LEU A 1 86 ? -6.652 -5.314 7.344 1.00 95.44 86 LEU A C 1
ATOM 711 O O . LEU A 1 86 ? -6.162 -4.254 6.948 1.00 95.44 86 LEU A O 1
ATOM 715 N N . TRP A 1 87 ? -5.879 -6.307 7.793 1.00 94.62 87 TRP A N 1
ATOM 716 C CA . TRP A 1 87 ? -4.419 -6.195 7.828 1.00 94.62 87 TRP A CA 1
ATOM 717 C C . TRP A 1 87 ? -3.802 -6.157 6.437 1.00 94.62 87 TRP A C 1
ATOM 719 O O . TRP A 1 87 ? -2.842 -5.411 6.228 1.00 94.62 87 TRP A O 1
ATOM 729 N N . HIS A 1 88 ? -4.366 -6.896 5.484 1.00 93.81 88 HIS A N 1
ATOM 730 C CA . HIS A 1 88 ? -3.951 -6.835 4.091 1.00 93.81 88 HIS A CA 1
ATOM 731 C C . HIS A 1 88 ? -4.172 -5.436 3.503 1.00 93.81 88 HIS A C 1
ATOM 733 O O . HIS A 1 88 ? -3.269 -4.893 2.872 1.00 93.81 88 HIS A O 1
ATOM 739 N N . ILE A 1 89 ? -5.303 -4.785 3.779 1.00 94.94 89 ILE A N 1
ATOM 740 C CA . ILE A 1 89 ? -5.552 -3.404 3.332 1.00 94.94 89 ILE A CA 1
ATOM 741 C C . ILE A 1 89 ? -4.537 -2.428 3.948 1.00 94.94 89 ILE A C 1
ATOM 743 O O . ILE A 1 89 ? -4.016 -1.554 3.259 1.00 94.94 89 ILE A O 1
ATOM 747 N N . ILE A 1 90 ? -4.214 -2.583 5.236 1.00 94.06 90 ILE A N 1
ATOM 748 C CA . ILE A 1 90 ? -3.387 -1.606 5.962 1.00 94.06 90 ILE A CA 1
ATOM 749 C C . ILE A 1 90 ? -1.882 -1.759 5.707 1.00 94.06 90 ILE A C 1
ATOM 751 O O . ILE A 1 90 ? -1.152 -0.760 5.684 1.00 94.06 90 ILE A O 1
ATOM 755 N N . TYR A 1 91 ? -1.414 -2.999 5.576 1.00 91.94 91 TYR A N 1
ATOM 756 C CA . TYR A 1 91 ? 0.009 -3.342 5.511 1.00 91.94 91 TYR A CA 1
ATOM 757 C C . TYR A 1 91 ? 0.409 -4.039 4.207 1.00 91.94 91 TYR A C 1
ATOM 759 O O . TYR A 1 91 ? 1.601 -4.234 3.969 1.00 91.94 91 TYR A O 1
ATOM 767 N N . GLY A 1 92 ? -0.556 -4.407 3.364 1.00 91.06 92 GLY A N 1
ATOM 768 C CA . GLY A 1 92 ? -0.307 -5.057 2.085 1.00 91.06 92 GLY A CA 1
ATOM 769 C C . GLY A 1 92 ? 0.449 -4.168 1.107 1.00 91.06 92 GLY A C 1
ATOM 770 O O . GLY A 1 92 ? 0.427 -2.938 1.189 1.00 91.06 92 GLY A O 1
ATOM 771 N N . ILE A 1 93 ? 1.132 -4.833 0.182 1.00 90.50 93 ILE A N 1
ATOM 772 C CA . ILE A 1 93 ? 1.904 -4.218 -0.889 1.00 90.50 93 ILE A CA 1
ATOM 773 C C . ILE A 1 93 ? 1.161 -4.489 -2.195 1.00 90.50 93 ILE A C 1
ATOM 775 O O . ILE A 1 93 ? 0.874 -5.640 -2.526 1.00 90.50 93 ILE A O 1
ATOM 779 N N . TYR A 1 94 ? 0.866 -3.425 -2.929 1.00 89.56 94 TYR A N 1
ATOM 780 C CA . TYR A 1 94 ? 0.061 -3.435 -4.142 1.00 89.56 94 TYR A CA 1
ATOM 781 C C . TYR A 1 94 ? 0.902 -2.952 -5.324 1.00 89.56 94 TYR A C 1
ATOM 783 O O . TYR A 1 94 ? 1.753 -2.077 -5.147 1.00 89.56 94 TYR A O 1
ATOM 791 N N . PRO A 1 95 ? 0.697 -3.496 -6.533 1.00 87.31 95 PRO A N 1
ATOM 792 C CA . PRO A 1 95 ? 1.232 -2.868 -7.727 1.00 87.31 95 PRO A CA 1
ATOM 793 C C . PRO A 1 95 ? 0.542 -1.514 -7.929 1.00 87.31 95 PRO A C 1
ATOM 795 O O . PRO A 1 95 ? -0.678 -1.403 -7.815 1.00 87.31 95 PRO A O 1
ATOM 798 N N . GLU A 1 96 ? 1.320 -0.490 -8.244 1.00 84.94 96 GLU A N 1
ATOM 799 C CA . GLU A 1 96 ? 0.810 0.769 -8.764 1.00 84.94 96 GLU A CA 1
ATOM 800 C C . GLU A 1 96 ? 0.042 0.489 -10.062 1.00 84.94 96 GLU A C 1
ATOM 802 O O . GLU A 1 96 ? 0.387 -0.429 -10.815 1.00 84.94 96 GLU A O 1
ATOM 807 N N . TYR A 1 97 ? -1.043 1.231 -10.298 1.00 73.06 97 TYR A N 1
ATOM 808 C CA . TYR A 1 97 ? -1.876 1.014 -11.475 1.00 73.06 97 TYR A CA 1
ATOM 809 C C . TYR A 1 97 ? -1.017 1.147 -12.739 1.00 73.06 97 TYR A C 1
ATOM 811 O O . TYR A 1 97 ? -0.468 2.227 -12.970 1.00 73.06 97 TYR A O 1
ATOM 819 N N . PRO A 1 98 ? -0.890 0.085 -13.556 1.00 63.84 98 PRO A N 1
ATOM 820 C CA . PRO A 1 98 ? -0.036 0.135 -14.730 1.00 63.84 98 PRO A CA 1
ATOM 821 C C . PRO A 1 98 ? -0.588 1.174 -15.701 1.00 63.84 98 PRO A C 1
ATOM 823 O O . PRO A 1 98 ? -1.798 1.210 -15.968 1.00 63.84 98 PRO A O 1
ATOM 826 N N . THR A 1 99 ? 0.284 2.015 -16.254 1.00 62.25 99 THR A N 1
ATOM 827 C CA . THR A 1 99 ? -0.148 2.897 -17.336 1.00 62.25 99 THR A CA 1
ATOM 828 C C . THR A 1 99 ? -0.324 2.071 -18.613 1.00 62.25 99 THR A C 1
ATOM 830 O O . THR A 1 99 ? 0.394 1.104 -18.879 1.00 62.25 99 THR A O 1
ATOM 833 N N . VAL A 1 100 ? -1.350 2.390 -19.407 1.00 56.47 100 VAL A N 1
ATOM 834 C CA . VAL A 1 100 ? -1.650 1.637 -20.634 1.00 56.47 100 VAL A CA 1
ATOM 835 C C . VAL A 1 100 ? -0.437 1.722 -21.576 1.00 56.47 100 VAL A C 1
ATOM 837 O O . VAL A 1 100 ? -0.095 2.812 -22.029 1.00 56.47 100 VAL A O 1
ATOM 840 N N . ASN A 1 101 ? 0.157 0.565 -21.907 1.00 59.81 101 ASN A N 1
ATOM 841 C CA . ASN A 1 101 ? 1.364 0.354 -22.736 1.00 59.81 101 ASN A CA 1
ATOM 842 C C . ASN A 1 101 ? 2.735 0.385 -22.031 1.00 59.81 101 ASN A C 1
ATOM 844 O O . ASN A 1 101 ? 3.759 0.537 -22.705 1.00 59.81 101 ASN A O 1
ATOM 848 N N . GLU A 1 102 ? 2.796 0.192 -20.716 1.00 67.31 102 GLU A N 1
ATOM 849 C CA . GLU A 1 102 ? 4.082 0.044 -20.028 1.00 67.31 102 GLU A CA 1
ATOM 850 C C . GLU A 1 102 ? 4.799 -1.269 -20.391 1.00 67.31 102 GLU A C 1
ATOM 852 O O . GLU A 1 102 ? 4.248 -2.365 -20.305 1.00 67.31 102 GLU A O 1
ATOM 857 N N . ARG A 1 103 ? 6.067 -1.147 -20.804 1.00 75.94 103 ARG A N 1
ATOM 858 C CA . ARG A 1 103 ? 6.998 -2.272 -21.021 1.00 75.94 103 ARG A CA 1
ATOM 859 C C . ARG A 1 103 ? 7.719 -2.695 -19.737 1.00 75.94 103 ARG A C 1
ATOM 861 O O . ARG A 1 103 ? 8.484 -3.655 -19.748 1.00 75.94 103 ARG A O 1
ATOM 868 N N . ILE A 1 104 ? 7.509 -1.943 -18.662 1.00 78.31 104 ILE A N 1
ATOM 869 C CA . ILE A 1 104 ? 8.211 -2.043 -17.386 1.00 78.31 104 ILE A CA 1
ATOM 870 C C . ILE A 1 104 ? 7.202 -2.574 -16.357 1.00 78.31 104 ILE A C 1
ATOM 872 O O . ILE A 1 104 ? 6.034 -2.188 -16.416 1.00 78.31 104 ILE A O 1
ATOM 876 N N . PRO A 1 105 ? 7.598 -3.474 -15.437 1.00 79.31 105 PRO A N 1
ATOM 877 C CA . PRO A 1 105 ? 6.710 -3.899 -14.358 1.00 79.31 105 PRO A CA 1
ATOM 878 C C . PRO A 1 105 ? 6.256 -2.697 -13.510 1.00 79.31 105 PRO A C 1
ATOM 880 O O . PRO A 1 105 ? 7.020 -1.746 -13.358 1.00 79.31 105 PRO A O 1
ATOM 883 N N . PRO A 1 106 ? 5.052 -2.731 -12.914 1.00 85.88 106 PRO A N 1
ATOM 884 C CA . PRO A 1 106 ? 4.604 -1.655 -12.042 1.00 85.88 106 PRO A CA 1
ATOM 885 C C . PRO A 1 106 ? 5.453 -1.596 -10.768 1.00 85.88 106 PRO A C 1
ATOM 887 O O . PRO A 1 106 ? 5.926 -2.622 -10.250 1.00 85.88 106 PRO A O 1
ATOM 890 N N . ARG A 1 107 ? 5.615 -0.385 -10.229 1.00 87.31 107 ARG A N 1
ATOM 891 C CA . ARG A 1 107 ? 6.174 -0.208 -8.887 1.00 87.31 107 ARG A CA 1
ATOM 892 C C . ARG A 1 107 ? 5.242 -0.824 -7.861 1.00 87.31 107 ARG A C 1
ATOM 894 O O . ARG A 1 107 ? 4.029 -0.840 -8.029 1.00 87.31 107 ARG A O 1
ATOM 901 N N . ARG A 1 108 ? 5.814 -1.339 -6.787 1.00 89.00 108 ARG A N 1
ATOM 902 C CA . ARG A 1 108 ? 5.083 -1.807 -5.619 1.00 89.00 108 ARG A CA 1
ATOM 903 C C . ARG A 1 108 ? 5.015 -0.687 -4.595 1.00 89.00 108 ARG A C 1
ATOM 905 O O . ARG A 1 108 ? 6.020 -0.044 -4.306 1.00 89.00 108 ARG A O 1
ATOM 912 N N . THR A 1 109 ? 3.830 -0.470 -4.048 1.00 90.62 109 THR A N 1
ATOM 913 C CA . THR A 1 109 ? 3.570 0.569 -3.055 1.00 90.62 109 THR A CA 1
ATOM 914 C C . THR A 1 109 ? 2.586 0.075 -2.001 1.00 90.62 109 THR A C 1
ATOM 916 O O . THR A 1 109 ? 1.906 -0.935 -2.180 1.00 90.62 109 THR A O 1
ATOM 919 N N . GLN A 1 110 ? 2.513 0.778 -0.878 1.00 91.25 110 GLN A N 1
ATOM 920 C CA . GLN A 1 110 ? 1.455 0.584 0.109 1.00 91.25 110 GLN A CA 1
ATOM 921 C C . GLN A 1 110 ? 0.395 1.664 -0.079 1.00 91.25 110 GLN A C 1
ATOM 923 O O . GLN A 1 110 ? 0.706 2.788 -0.474 1.00 91.25 110 GLN A O 1
ATOM 928 N N . LEU A 1 111 ? -0.853 1.340 0.249 1.00 92.62 111 LEU A N 1
ATOM 929 C CA . LEU A 1 111 ? -1.940 2.306 0.158 1.00 92.62 111 LEU A CA 1
ATOM 930 C C . LEU A 1 111 ? -1.676 3.518 1.067 1.00 92.62 111 LEU A C 1
ATOM 932 O O . LEU A 1 111 ? -1.303 3.403 2.249 1.00 92.62 111 LEU A O 1
ATOM 936 N N . SER A 1 112 ? -1.924 4.703 0.516 1.00 92.44 112 SER A N 1
ATOM 937 C CA . SER A 1 112 ? -1.979 5.946 1.281 1.00 92.44 112 SER A CA 1
ATOM 938 C C . SER A 1 112 ? -3.112 5.899 2.312 1.00 92.44 112 SER A C 1
ATOM 940 O O . SER A 1 112 ? -4.033 5.086 2.225 1.00 92.44 112 SER A O 1
ATOM 942 N N . ILE A 1 113 ? -3.087 6.799 3.301 1.00 93.50 113 ILE A N 1
ATOM 943 C CA . ILE A 1 113 ? -4.153 6.863 4.318 1.00 93.50 113 ILE A CA 1
ATOM 944 C C . ILE A 1 113 ? -5.529 7.056 3.676 1.00 93.50 113 ILE A C 1
ATOM 946 O O . ILE A 1 113 ? -6.487 6.400 4.071 1.00 93.50 113 ILE A O 1
ATOM 950 N N . THR A 1 114 ? -5.622 7.912 2.663 1.00 93.62 114 THR A N 1
ATOM 951 C CA . THR A 1 114 ? -6.872 8.184 1.949 1.00 93.62 114 THR A CA 1
ATOM 952 C C . THR A 1 114 ? -7.377 6.976 1.165 1.00 93.62 114 THR A C 1
ATOM 954 O O . THR A 1 114 ? -8.576 6.707 1.169 1.00 93.62 114 THR A O 1
ATOM 957 N N . GLU A 1 115 ? -6.479 6.221 0.529 1.00 94.69 115 GLU A N 1
ATOM 958 C CA . GLU A 1 115 ? -6.847 5.001 -0.198 1.00 94.69 115 GLU A CA 1
ATOM 959 C C . GLU A 1 115 ? -7.284 3.902 0.765 1.00 94.69 115 GLU A C 1
ATOM 961 O O . GLU A 1 115 ? -8.344 3.321 0.571 1.00 94.69 115 GLU A O 1
ATOM 966 N N . MET A 1 116 ? -6.551 3.689 1.861 1.00 95.62 116 MET A N 1
ATOM 967 C CA . MET A 1 116 ? -6.962 2.737 2.893 1.00 95.62 116 MET A CA 1
ATOM 968 C C . MET A 1 116 ? -8.335 3.060 3.472 1.00 95.62 116 MET A C 1
ATOM 970 O O . MET A 1 116 ? -9.138 2.157 3.651 1.00 95.62 116 MET A O 1
ATOM 974 N N . GLN A 1 117 ? -8.621 4.328 3.783 1.00 96.00 117 GLN A N 1
ATOM 975 C CA . GLN A 1 117 ? -9.936 4.728 4.299 1.00 96.00 117 GLN A CA 1
ATOM 976 C C . GLN A 1 117 ? -11.049 4.361 3.321 1.00 96.00 117 GLN A C 1
ATOM 978 O O . GLN A 1 117 ? -12.082 3.836 3.732 1.00 96.00 117 GLN A O 1
ATOM 983 N N . LYS A 1 118 ? -10.819 4.620 2.030 1.00 95.81 118 LYS A N 1
ATOM 984 C CA . LYS A 1 118 ? -11.753 4.272 0.964 1.00 95.81 118 LYS A CA 1
ATOM 985 C C . LYS A 1 118 ? -11.939 2.756 0.870 1.00 95.81 118 LYS A C 1
ATOM 987 O O . LYS A 1 118 ? -13.074 2.297 0.923 1.00 95.81 118 LYS A O 1
ATOM 992 N N . GLU A 1 119 ? -10.855 1.988 0.794 1.00 95.94 119 GLU A N 1
ATOM 993 C CA . GLU A 1 119 ? -10.910 0.524 0.674 1.00 95.94 119 GLU A CA 1
ATOM 994 C C . GLU A 1 119 ? -11.510 -0.149 1.916 1.00 95.94 119 GLU A C 1
ATOM 996 O O . GLU A 1 119 ? -12.310 -1.073 1.789 1.00 95.94 119 GLU A O 1
ATOM 1001 N N . LEU A 1 120 ? -11.209 0.344 3.122 1.00 96.00 120 LEU A N 1
ATOM 1002 C CA . LEU A 1 120 ? -11.812 -0.144 4.366 1.00 96.00 120 LEU A CA 1
ATOM 1003 C C . LEU A 1 120 ? -13.314 0.154 4.421 1.00 96.00 120 LEU A C 1
ATOM 1005 O O . LEU A 1 120 ? -14.082 -0.709 4.835 1.00 96.00 120 LEU A O 1
ATOM 1009 N N . ALA A 1 121 ? -13.748 1.344 3.992 1.00 95.50 121 ALA A N 1
ATOM 1010 C CA . ALA A 1 121 ? -15.169 1.691 3.932 1.00 95.50 121 ALA A CA 1
ATOM 1011 C C . ALA A 1 121 ? -15.933 0.879 2.873 1.00 95.50 121 ALA A C 1
ATOM 1013 O O . ALA A 1 121 ? -17.111 0.583 3.069 1.00 95.50 121 ALA A O 1
ATOM 1014 N N . LEU A 1 122 ? -15.271 0.511 1.772 1.00 95.56 122 LEU A N 1
ATOM 1015 C CA . LEU A 1 122 ? -15.834 -0.364 0.742 1.00 95.56 122 LEU A CA 1
ATOM 1016 C C . LEU A 1 122 ? -15.920 -1.821 1.210 1.00 95.56 122 LEU A C 1
ATOM 1018 O O . LEU A 1 122 ? -16.958 -2.455 1.032 1.00 95.56 122 LEU A O 1
ATOM 1022 N N . SER A 1 123 ? -14.850 -2.334 1.819 1.00 94.44 123 SER A N 1
ATOM 1023 C CA . SER A 1 123 ? -14.735 -3.742 2.221 1.00 94.44 123 SER A CA 1
ATOM 1024 C C . SER A 1 123 ? -15.530 -4.054 3.489 1.00 94.44 123 SER A C 1
ATOM 1026 O O . SER A 1 123 ? -16.157 -5.106 3.576 1.00 94.44 123 SER A O 1
ATOM 1028 N N . PHE A 1 124 ? -15.578 -3.119 4.446 1.00 93.50 124 PHE A N 1
ATOM 1029 C CA . PHE A 1 124 ? -16.391 -3.237 5.659 1.00 93.50 124 PHE A CA 1
ATOM 1030 C C . PHE A 1 124 ? -17.267 -1.986 5.846 1.00 93.50 124 PHE A C 1
ATOM 1032 O O . PHE A 1 124 ? -16.948 -1.098 6.650 1.00 93.50 124 PHE A O 1
ATOM 1039 N N . PRO A 1 125 ? -18.412 -1.909 5.135 1.00 90.50 125 PRO A N 1
ATOM 1040 C CA . PRO A 1 125 ? -19.343 -0.782 5.235 1.00 90.50 125 PRO A CA 1
ATOM 1041 C C . PRO A 1 125 ? -19.782 -0.493 6.674 1.00 90.50 125 PRO A C 1
ATOM 1043 O O . PRO A 1 125 ? -19.994 0.660 7.046 1.00 90.50 125 PRO A O 1
ATOM 1046 N N . GLN A 1 126 ? -19.854 -1.531 7.508 1.00 89.44 126 GLN A N 1
ATOM 1047 C CA . GLN A 1 126 ? -19.867 -1.402 8.958 1.00 89.44 126 GLN A CA 1
ATOM 1048 C C . GLN A 1 126 ? -18.614 -2.093 9.519 1.00 89.44 126 GLN A C 1
ATOM 1050 O O . GLN A 1 126 ? -18.391 -3.260 9.204 1.00 89.44 126 GLN A O 1
ATOM 1055 N N . PRO A 1 127 ? -17.787 -1.403 10.323 1.00 88.31 127 PRO A N 1
ATOM 1056 C CA . PRO A 1 127 ? -18.038 -0.086 10.915 1.00 88.31 127 PRO A CA 1
ATOM 1057 C C . PRO A 1 127 ? -17.526 1.119 10.099 1.00 88.31 127 PRO A C 1
ATOM 1059 O O . PRO A 1 127 ? -17.913 2.253 10.383 1.00 88.31 127 PRO A O 1
ATOM 1062 N N . PHE A 1 128 ? -16.664 0.916 9.099 1.00 93.69 128 PHE A N 1
ATOM 1063 C CA . PHE A 1 128 ? -15.867 2.008 8.522 1.00 93.69 128 PHE A CA 1
ATOM 1064 C C . PHE A 1 128 ? -16.658 2.993 7.660 1.00 93.69 128 PHE A C 1
ATOM 1066 O O . PHE A 1 128 ? -16.277 4.160 7.580 1.00 93.69 128 PHE A O 1
ATOM 1073 N N . GLY A 1 129 ? -17.788 2.588 7.080 1.00 89.62 129 GLY A N 1
ATOM 1074 C CA . GLY A 1 129 ? -18.666 3.499 6.336 1.00 89.62 129 GLY A CA 1
ATOM 1075 C C . GLY A 1 129 ? -19.279 4.610 7.200 1.00 89.62 129 GLY A C 1
ATOM 1076 O O . GLY A 1 129 ? -19.716 5.626 6.667 1.00 89.62 129 GLY A O 1
ATOM 1077 N N . MET A 1 130 ? -19.276 4.453 8.529 1.00 89.31 130 MET A N 1
ATOM 1078 C CA . MET A 1 130 ? -19.780 5.448 9.488 1.00 89.31 130 MET A CA 1
ATOM 1079 C C . MET A 1 130 ? -18.660 6.231 10.193 1.00 89.31 130 MET A C 1
ATOM 1081 O O . MET A 1 130 ? -18.923 7.026 11.101 1.00 89.31 130 MET A O 1
ATOM 1085 N N . PHE A 1 131 ? -17.394 6.008 9.829 1.00 93.31 131 PHE A N 1
ATOM 1086 C CA . PHE A 1 131 ? -16.283 6.698 10.476 1.00 93.31 131 PHE A CA 1
ATOM 1087 C C . PHE A 1 131 ? -16.257 8.179 10.095 1.00 93.31 131 PHE A C 1
ATOM 1089 O O . PHE A 1 131 ? -16.183 8.547 8.925 1.00 93.31 131 PHE A O 1
ATOM 1096 N N . THR A 1 132 ? -16.247 9.043 11.109 1.00 93.56 132 THR A N 1
ATOM 1097 C CA . THR A 1 132 ? -15.943 10.462 10.953 1.00 93.56 132 THR A CA 1
ATOM 1098 C C . THR A 1 132 ? -14.427 10.652 10.887 1.00 93.56 132 THR A C 1
ATOM 1100 O O . THR A 1 132 ? -13.645 9.744 11.185 1.00 93.56 132 THR A O 1
ATOM 1103 N N . ASN A 1 133 ? -13.977 11.863 10.559 1.00 93.44 133 ASN A N 1
ATOM 1104 C CA . ASN A 1 133 ? -12.551 12.202 10.592 1.00 93.44 133 ASN A CA 1
ATOM 1105 C C . ASN A 1 133 ? -11.911 11.955 11.971 1.00 93.44 133 ASN A C 1
ATOM 1107 O O . ASN A 1 133 ? -10.735 11.603 12.057 1.00 93.44 133 ASN A O 1
ATOM 1111 N N . GLU A 1 134 ? -12.678 12.116 13.048 1.00 93.00 134 GLU A N 1
ATOM 1112 C CA . GLU A 1 134 ? -12.227 11.876 14.420 1.00 93.00 134 GLU A CA 1
ATOM 1113 C C . GLU A 1 134 ? -12.065 10.380 14.696 1.00 93.00 134 GLU A C 1
ATOM 1115 O O . GLU A 1 134 ? -11.026 9.974 15.224 1.00 93.00 134 GLU A O 1
ATOM 1120 N N . HIS A 1 135 ? -13.028 9.557 14.257 1.00 93.38 135 HIS A N 1
ATOM 1121 C CA . HIS A 1 135 ? -12.926 8.097 14.328 1.00 93.38 135 HIS A CA 1
ATOM 1122 C C . HIS A 1 135 ? -11.688 7.601 13.580 1.00 93.38 135 HIS A C 1
ATOM 1124 O O . HIS A 1 135 ? -10.893 6.846 14.138 1.00 93.38 135 HIS A O 1
ATOM 1130 N N . TRP A 1 136 ? -11.458 8.099 12.361 1.00 94.44 136 TRP A N 1
ATOM 1131 C CA . TRP A 1 136 ? -10.261 7.771 11.590 1.00 94.44 136 TRP A CA 1
ATOM 1132 C C . TRP A 1 136 ? -8.973 8.190 12.292 1.00 94.44 136 TRP A C 1
ATOM 1134 O O . TRP A 1 136 ? -8.036 7.401 12.389 1.00 94.44 136 TRP A O 1
ATOM 1144 N N . LYS A 1 137 ? -8.913 9.418 12.815 1.00 93.44 137 LYS A N 1
ATOM 1145 C CA . LYS A 1 137 ? -7.734 9.909 13.539 1.00 93.44 137 LYS A CA 1
ATOM 1146 C C . LYS A 1 137 ? -7.421 9.030 14.749 1.00 93.44 137 LYS A C 1
ATOM 1148 O O . LYS A 1 137 ? -6.252 8.736 14.998 1.00 93.44 137 LYS A O 1
ATOM 1153 N N . PHE A 1 138 ? -8.446 8.611 15.488 1.00 92.31 138 PHE A N 1
ATOM 1154 C CA . PHE A 1 138 ? -8.279 7.715 16.626 1.00 92.31 138 PHE A CA 1
ATOM 1155 C C . PHE A 1 138 ? -7.840 6.312 16.186 1.00 92.31 138 PHE A C 1
ATOM 1157 O O . PHE A 1 138 ? -6.886 5.781 16.743 1.00 92.31 138 PHE A O 1
ATOM 1164 N N . PHE A 1 139 ? -8.444 5.763 15.130 1.00 94.06 139 PHE A N 1
ATOM 1165 C CA . PHE A 1 139 ? -8.094 4.459 14.561 1.00 94.06 139 PHE A CA 1
ATOM 1166 C C . PHE A 1 139 ? -6.620 4.383 14.144 1.00 94.06 139 PHE A C 1
ATOM 1168 O O . PHE A 1 139 ? -5.887 3.498 14.588 1.00 94.06 139 PHE A O 1
ATOM 1175 N N . TRP A 1 140 ? -6.148 5.366 13.372 1.00 93.88 140 TRP A N 1
ATOM 1176 C CA . TRP A 1 140 ? -4.750 5.424 12.941 1.00 93.88 140 TRP A CA 1
ATOM 1177 C C . TRP A 1 140 ? -3.786 5.622 14.109 1.00 93.88 140 TRP A C 1
ATOM 1179 O O . TRP A 1 140 ? -2.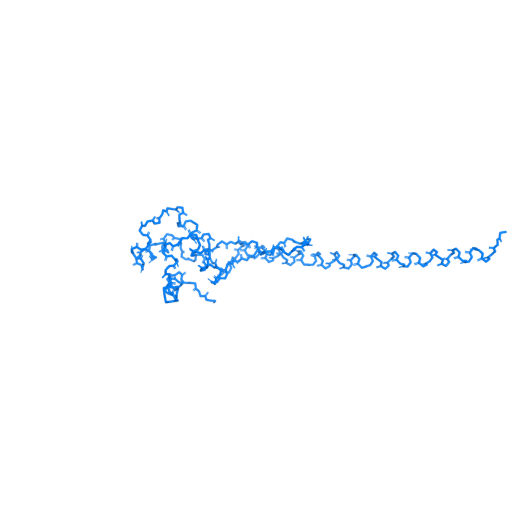716 5.012 14.133 1.00 93.88 140 TRP A O 1
ATOM 1189 N N . LYS A 1 141 ? -4.185 6.410 15.117 1.00 92.12 141 LYS A N 1
ATOM 1190 C CA . LYS A 1 141 ? -3.404 6.587 16.345 1.00 92.12 141 LYS A CA 1
ATOM 1191 C C . LYS A 1 141 ? -3.252 5.271 17.111 1.00 92.12 141 LYS A C 1
ATOM 1193 O O . LYS A 1 141 ? -2.134 4.958 17.510 1.00 92.12 141 LYS A O 1
ATOM 1198 N N . THR A 1 142 ? -4.327 4.501 17.278 1.00 90.88 142 THR A N 1
ATOM 1199 C CA . THR A 1 142 ? -4.291 3.177 17.928 1.00 90.88 142 THR A CA 1
ATOM 1200 C C . THR A 1 142 ? -3.370 2.216 17.182 1.00 90.88 142 THR A C 1
ATOM 1202 O O . THR A 1 142 ? -2.628 1.455 17.790 1.00 90.88 142 THR A O 1
ATOM 1205 N N . LEU A 1 143 ? -3.342 2.293 15.851 1.00 90.56 143 LEU A N 1
ATOM 1206 C CA . LEU A 1 143 ? -2.451 1.471 15.037 1.00 90.56 143 LEU A CA 1
ATOM 1207 C C . LEU A 1 143 ? -1.018 2.000 14.937 1.00 90.56 143 LEU A C 1
ATOM 1209 O O . LEU A 1 143 ? -0.182 1.322 14.332 1.00 90.56 143 LEU A O 1
ATOM 1213 N N . HIS A 1 144 ? -0.717 3.151 15.543 1.00 89.25 144 HIS A N 1
ATOM 1214 C CA . HIS A 1 144 ? 0.568 3.841 15.430 1.00 89.25 144 HIS A CA 1
ATOM 1215 C C . HIS A 1 144 ? 0.966 4.118 13.971 1.00 89.25 144 HIS A C 1
ATOM 1217 O O . HIS A 1 144 ? 2.132 4.008 13.601 1.00 89.25 144 HIS A O 1
ATOM 1223 N N . ILE A 1 145 ? -0.017 4.462 13.136 1.00 87.88 145 ILE A N 1
ATOM 1224 C CA . ILE A 1 145 ? 0.185 4.832 11.734 1.00 87.88 145 ILE A CA 1
ATOM 1225 C C . ILE A 1 145 ? 0.127 6.357 11.649 1.00 87.88 145 ILE A C 1
ATOM 1227 O O . ILE A 1 145 ? -0.925 6.961 11.867 1.00 87.88 145 ILE A O 1
ATOM 1231 N N . SER A 1 146 ? 1.265 6.987 11.361 1.00 77.50 146 SER A N 1
ATOM 1232 C CA . SER A 1 146 ? 1.343 8.415 11.046 1.00 77.50 146 SER A CA 1
ATOM 1233 C C . SER A 1 146 ? 1.313 8.646 9.534 1.00 77.50 146 SER A C 1
ATOM 1235 O O . SER A 1 146 ? 1.583 7.727 8.760 1.00 77.50 146 SER A O 1
ATOM 1237 N N . LYS A 1 147 ? 0.945 9.873 9.140 1.00 59.41 147 LYS A N 1
ATOM 1238 C CA . LYS A 1 147 ? 1.111 10.368 7.766 1.00 59.41 147 LYS A CA 1
ATOM 1239 C C . LYS A 1 147 ? 2.561 10.262 7.317 1.00 59.41 147 LYS A C 1
ATOM 1241 O O . LYS A 1 147 ? 3.437 10.490 8.182 1.00 59.41 147 LYS A O 1
#

Radius of gyration: 27.82 Å; chains: 1; bounding box: 48×26×91 Å

pLDDT: mean 86.8, std 7.94, range [56.47, 96.0]